Protein AF-A0A441YIJ5-F1 (afdb_monomer_lite)

Radius of gyration: 13.27 Å; chains: 1; bounding box: 20×38×37 Å

Secondary structure (DSSP, 8-state):
--------S-HHHHHHH-SEEEEEETTEEEEEEEHHHHHH-HHHHHHHS-PPPPP----------

Foldseek 3Di:
DDDDDDDDLQLQVVLVPDQWDFDDDPRDTPDTDGSVVLVVDPVSCQPRVVDDHDDDDPPPPPPPD

pLDDT: mean 83.94, std 14.08, range [42.84, 97.31]

Structure (mmCIF, N/CA/C/O backbone):
data_AF-A0A441YIJ5-F1
#
_entry.id   AF-A0A441YIJ5-F1
#
loop_
_atom_site.group_PDB
_atom_site.id
_atom_site.type_symbol
_atom_site.label_atom_id
_atom_site.label_alt_id
_atom_site.label_comp_id
_atom_site.label_asym_id
_atom_site.label_entity_id
_atom_site.label_seq_id
_atom_site.pdbx_PDB_ins_code
_atom_site.Cartn_x
_atom_site.Cartn_y
_atom_site.Cartn_z
_atom_site.occupancy
_atom_site.B_iso_or_equiv
_atom_site.auth_seq_id
_atom_site.auth_comp_id
_atom_site.auth_asym_id
_atom_site.auth_atom_id
_atom_site.pdbx_PDB_model_num
ATOM 1 N N . GLY A 1 1 ? -10.628 19.071 9.429 1.00 84.00 1 GLY A N 1
ATOM 2 C CA . GLY A 1 1 ? -9.552 18.116 9.765 1.00 84.00 1 GLY A CA 1
ATOM 3 C C . GLY A 1 1 ? -8.316 18.433 8.946 1.00 84.00 1 GLY A C 1
ATOM 4 O O . GLY A 1 1 ? -8.442 19.163 7.970 1.00 84.00 1 GLY A O 1
ATOM 5 N N . LEU A 1 2 ? -7.150 17.917 9.345 1.00 96.06 2 LEU A N 1
ATOM 6 C CA . LEU A 1 2 ? -5.884 18.051 8.612 1.00 96.06 2 LEU A CA 1
ATOM 7 C C . LEU A 1 2 ? -5.728 16.879 7.635 1.00 96.06 2 LEU A C 1
ATOM 9 O O . LEU A 1 2 ? -5.930 15.736 8.032 1.00 96.06 2 LEU A O 1
ATOM 13 N N . SER A 1 3 ? -5.363 17.162 6.385 1.00 95.88 3 SER A N 1
ATOM 14 C CA . SER A 1 3 ? -4.960 16.130 5.420 1.00 95.88 3 SER A CA 1
ATOM 15 C C . SER A 1 3 ? -3.446 15.970 5.449 1.00 95.88 3 SER A C 1
ATOM 17 O O . SER A 1 3 ? -2.726 16.968 5.494 1.00 95.88 3 SER A O 1
ATOM 19 N N . ILE A 1 4 ? -2.971 14.727 5.428 1.00 95.88 4 ILE A N 1
ATOM 20 C CA . ILE A 1 4 ? -1.547 14.396 5.498 1.00 95.88 4 ILE A CA 1
ATOM 21 C C . ILE A 1 4 ? -1.212 13.467 4.334 1.00 95.88 4 ILE A C 1
ATOM 23 O O . ILE A 1 4 ? -1.934 12.507 4.073 1.00 95.88 4 ILE A O 1
ATOM 27 N N . LEU A 1 5 ? -0.097 13.750 3.665 1.00 96.06 5 LEU A N 1
ATOM 28 C CA . LEU A 1 5 ? 0.549 12.842 2.728 1.00 96.06 5 LEU A CA 1
ATOM 29 C C . LEU A 1 5 ? 1.885 12.413 3.335 1.00 96.06 5 LEU A C 1
ATOM 31 O O . LEU A 1 5 ? 2.687 13.264 3.717 1.00 96.06 5 LEU A O 1
ATOM 35 N N . VAL A 1 6 ? 2.116 11.106 3.421 1.00 94.44 6 VAL A N 1
ATOM 36 C CA . VAL A 1 6 ? 3.369 10.530 3.921 1.00 94.44 6 VAL A CA 1
ATOM 37 C C . VAL A 1 6 ? 3.897 9.551 2.883 1.00 94.44 6 VAL A C 1
ATOM 39 O O . VAL A 1 6 ? 3.133 8.758 2.336 1.00 94.44 6 VAL A O 1
ATOM 42 N N . ALA A 1 7 ? 5.201 9.608 2.623 1.00 94.06 7 ALA A N 1
ATOM 43 C CA . ALA A 1 7 ? 5.911 8.623 1.822 1.00 94.06 7 ALA A CA 1
ATOM 44 C C . ALA A 1 7 ? 6.797 7.785 2.747 1.00 94.06 7 ALA A C 1
ATOM 46 O O . ALA A 1 7 ? 7.624 8.328 3.473 1.00 94.06 7 ALA A O 1
ATOM 47 N N . GLU A 1 8 ? 6.625 6.468 2.709 1.00 93.06 8 GLU A N 1
ATOM 48 C CA . GLU A 1 8 ? 7.303 5.522 3.593 1.00 93.06 8 GLU A CA 1
ATOM 49 C C . GLU A 1 8 ? 7.889 4.372 2.785 1.00 93.06 8 GLU A C 1
ATOM 51 O O . GLU A 1 8 ? 7.271 3.883 1.841 1.00 93.06 8 GLU A O 1
ATOM 56 N N . GLN A 1 9 ? 9.057 3.887 3.202 1.00 90.38 9 GLN A N 1
ATOM 57 C CA . GLN A 1 9 ? 9.624 2.651 2.654 1.00 90.38 9 GLN A CA 1
ATOM 58 C C . GLN A 1 9 ? 8.944 1.412 3.258 1.00 90.38 9 GLN A C 1
ATOM 60 O O . GLN A 1 9 ? 8.827 0.372 2.612 1.00 90.38 9 GLN A O 1
ATOM 65 N N . ASN A 1 10 ? 8.451 1.517 4.498 1.00 89.75 10 ASN A N 1
ATOM 66 C CA . ASN A 1 10 ? 7.734 0.430 5.153 1.00 89.75 10 ASN A CA 1
ATOM 67 C C . ASN A 1 10 ? 6.243 0.459 4.788 1.00 89.75 10 ASN A C 1
ATOM 69 O O . ASN A 1 10 ? 5.423 1.099 5.453 1.00 89.75 10 ASN A O 1
ATOM 73 N N . SER A 1 11 ? 5.896 -0.306 3.754 1.00 87.62 11 SER A N 1
ATOM 74 C CA . SER A 1 11 ? 4.523 -0.426 3.252 1.00 87.62 11 SER A CA 1
ATOM 75 C C . SER A 1 11 ? 3.531 -0.920 4.311 1.00 87.62 11 SER A C 1
ATOM 77 O O . SER A 1 11 ? 2.370 -0.521 4.286 1.00 87.62 11 SER A O 1
ATOM 79 N N . ALA A 1 12 ? 3.963 -1.735 5.280 1.00 88.00 12 ALA A N 1
ATOM 80 C CA . ALA A 1 12 ? 3.084 -2.235 6.337 1.00 88.00 12 ALA A CA 1
ATOM 81 C C . ALA A 1 12 ? 2.650 -1.144 7.312 1.00 88.00 12 ALA A C 1
ATOM 83 O O . ALA A 1 12 ? 1.473 -1.067 7.673 1.00 88.00 12 ALA A O 1
ATOM 84 N N . VAL A 1 13 ? 3.582 -0.277 7.706 1.00 90.56 13 VAL A N 1
ATOM 85 C CA . VAL A 1 13 ? 3.283 0.875 8.564 1.00 90.56 13 VAL A CA 1
ATOM 86 C C . VAL A 1 13 ? 2.434 1.886 7.802 1.00 90.56 13 VAL A C 1
ATOM 88 O O . VAL A 1 13 ? 1.392 2.296 8.311 1.00 90.56 13 VAL A O 1
ATOM 91 N N . ALA A 1 14 ? 2.830 2.225 6.572 1.00 91.69 14 ALA A N 1
ATOM 92 C CA . ALA A 1 14 ? 2.105 3.169 5.725 1.00 91.69 14 ALA A CA 1
ATOM 93 C C . ALA A 1 14 ? 0.654 2.736 5.537 1.00 91.69 14 ALA A C 1
ATOM 95 O O . ALA A 1 14 ? -0.278 3.483 5.842 1.00 91.69 14 ALA A O 1
ATOM 96 N N . LEU A 1 15 ? 0.466 1.475 5.130 1.00 90.81 15 LEU A N 1
ATOM 97 C CA . LEU A 1 15 ? -0.858 0.927 4.962 1.00 90.81 15 LEU A CA 1
ATOM 98 C C . LEU A 1 15 ? -1.592 0.975 6.285 1.00 90.81 15 LEU A C 1
ATOM 100 O O . LEU A 1 15 ? -2.689 1.487 6.261 1.00 90.81 15 LEU A O 1
ATOM 104 N N . LYS A 1 16 ? -1.050 0.531 7.431 1.00 91.81 16 LYS A N 1
ATOM 105 C CA . LYS A 1 16 ? -1.748 0.497 8.742 1.00 91.81 16 LYS A CA 1
ATOM 106 C C . LYS A 1 16 ? -2.462 1.799 9.137 1.00 91.81 16 LYS A C 1
ATOM 108 O O . LYS A 1 16 ? -3.531 1.697 9.730 1.00 91.81 16 LYS A O 1
ATOM 113 N N . TYR A 1 17 ? -1.931 2.969 8.794 1.00 93.38 17 TYR A N 1
ATOM 114 C CA . TYR A 1 17 ? -2.492 4.254 9.238 1.00 93.38 17 TYR A CA 1
ATOM 115 C C . TYR A 1 17 ? -3.173 5.076 8.143 1.00 93.38 17 TYR A C 1
ATOM 117 O O . TYR A 1 17 ? -3.942 5.974 8.469 1.00 93.38 17 TYR A O 1
ATOM 125 N N . ALA A 1 18 ? -2.909 4.792 6.869 1.00 95.94 18 ALA A N 1
ATOM 126 C CA . ALA A 1 18 ? -3.485 5.558 5.774 1.00 95.94 18 ALA A CA 1
ATOM 127 C C . ALA A 1 18 ? -4.952 5.184 5.493 1.00 95.94 18 ALA A C 1
ATOM 129 O O . ALA A 1 18 ? -5.366 4.040 5.697 1.00 95.94 18 ALA A O 1
ATOM 130 N N . ASP A 1 19 ? -5.712 6.135 4.946 1.00 96.81 19 ASP A N 1
ATOM 131 C CA . ASP A 1 19 ? -7.039 5.890 4.362 1.00 96.81 19 ASP A CA 1
ATOM 132 C C . ASP A 1 19 ? -6.923 5.344 2.928 1.00 96.81 19 ASP A C 1
ATOM 134 O O . ASP A 1 19 ? -7.608 4.396 2.533 1.00 96.81 19 ASP A O 1
ATOM 138 N N . ARG A 1 20 ? -6.004 5.922 2.146 1.00 96.56 20 ARG A N 1
ATOM 139 C CA . ARG A 1 20 ? -5.667 5.535 0.770 1.00 96.56 20 ARG A CA 1
ATOM 140 C C . ARG A 1 20 ? -4.165 5.355 0.631 1.00 96.56 20 ARG A C 1
ATOM 142 O O . ARG A 1 20 ? -3.402 6.035 1.311 1.00 96.56 20 ARG A O 1
ATOM 149 N N . ALA A 1 21 ? -3.749 4.476 -0.271 1.00 95.62 21 ALA A N 1
ATOM 150 C CA . ALA A 1 21 ? -2.340 4.273 -0.567 1.00 95.62 21 ALA A CA 1
ATOM 151 C C . ALA A 1 21 ? -2.101 4.079 -2.064 1.00 95.62 21 ALA A C 1
ATOM 153 O O . ALA A 1 21 ? -2.928 3.497 -2.769 1.00 95.62 21 ALA A O 1
ATOM 154 N N . THR A 1 22 ? -0.928 4.536 -2.492 1.00 94.38 22 THR A N 1
ATOM 155 C CA . THR A 1 22 ? -0.362 4.309 -3.819 1.00 94.38 22 THR A CA 1
ATOM 156 C C . THR A 1 22 ? 1.035 3.730 -3.638 1.00 94.38 22 THR A C 1
ATOM 158 O O . THR A 1 22 ? 1.823 4.271 -2.862 1.00 94.38 22 THR A O 1
ATOM 16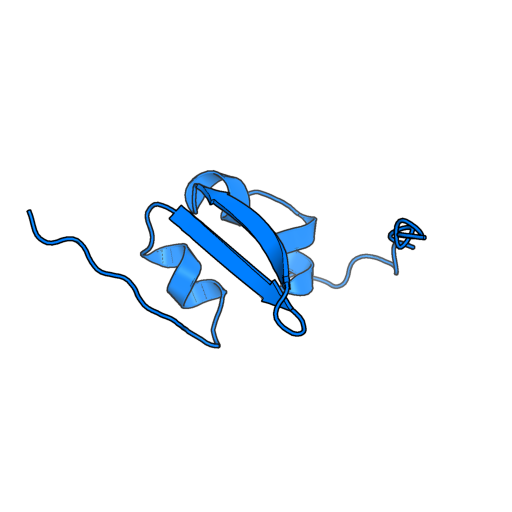1 N N . VAL A 1 23 ? 1.345 2.639 -4.336 1.00 89.81 23 VAL A N 1
ATOM 162 C CA . VAL A 1 23 ? 2.696 2.064 -4.367 1.00 89.81 23 VAL A CA 1
ATOM 163 C C . VAL A 1 23 ? 3.367 2.487 -5.661 1.00 89.81 23 VAL A C 1
ATOM 165 O O . VAL A 1 23 ? 2.797 2.331 -6.743 1.00 89.81 23 VAL A O 1
ATOM 168 N N . LEU A 1 24 ? 4.582 3.013 -5.534 1.00 91.12 24 LEU A N 1
ATOM 169 C CA . LEU A 1 24 ? 5.403 3.420 -6.663 1.00 91.12 24 LEU A CA 1
ATOM 170 C C . LEU A 1 24 ? 6.549 2.432 -6.862 1.00 91.12 24 LEU A C 1
ATOM 172 O O . LEU A 1 24 ? 7.297 2.151 -5.928 1.00 91.12 24 LEU A O 1
ATOM 176 N N . GLU A 1 25 ? 6.735 1.987 -8.099 1.00 86.81 25 GLU A N 1
ATOM 177 C CA . GLU A 1 25 ? 7.909 1.234 -8.531 1.00 86.81 25 GLU A CA 1
ATOM 178 C C . GLU A 1 25 ? 8.521 1.918 -9.745 1.00 86.81 25 GLU A C 1
ATOM 180 O O . GLU A 1 25 ? 7.838 2.194 -10.730 1.00 86.81 25 GLU A O 1
ATOM 185 N N . ASN A 1 26 ? 9.818 2.226 -9.671 1.00 91.88 26 ASN A N 1
ATOM 186 C CA . ASN A 1 26 ? 10.560 2.887 -10.752 1.00 91.88 26 ASN A CA 1
ATOM 187 C C . ASN A 1 26 ? 9.869 4.156 -11.296 1.00 91.88 26 ASN A C 1
ATOM 189 O O . ASN A 1 26 ? 9.934 4.449 -12.486 1.00 91.88 26 ASN A O 1
ATOM 193 N N . GLY A 1 27 ? 9.195 4.904 -10.417 1.00 92.12 27 GLY A N 1
ATOM 194 C CA . GLY A 1 27 ? 8.491 6.142 -10.764 1.00 92.12 27 GLY A CA 1
ATOM 195 C C . GLY A 1 27 ? 7.069 5.961 -11.306 1.00 92.12 27 GLY A C 1
ATOM 196 O O . GLY A 1 27 ? 6.436 6.958 -11.639 1.00 92.12 27 GLY A O 1
ATOM 197 N N . VAL A 1 28 ? 6.545 4.734 -11.365 1.00 92.06 28 VAL A N 1
ATOM 198 C CA . VAL A 1 28 ? 5.194 4.438 -11.866 1.00 92.06 28 VAL A CA 1
ATOM 199 C C . VAL A 1 28 ? 4.313 3.899 -10.743 1.00 92.06 28 VAL A C 1
ATOM 201 O O . VAL A 1 28 ? 4.766 3.113 -9.912 1.00 92.06 28 VAL A O 1
ATOM 204 N N . SER A 1 29 ? 3.044 4.316 -10.723 1.00 91.31 29 SER A N 1
ATOM 205 C CA . SER A 1 29 ? 2.031 3.728 -9.843 1.00 91.31 29 SER A CA 1
ATOM 206 C C . SER A 1 29 ? 1.708 2.314 -10.304 1.00 91.31 29 SER A C 1
ATOM 208 O O . SER A 1 29 ? 1.178 2.121 -11.397 1.00 91.31 29 SER A O 1
ATOM 210 N N . VAL A 1 30 ? 2.036 1.330 -9.472 1.00 88.75 30 VAL A N 1
ATOM 211 C CA . VAL A 1 30 ? 1.731 -0.084 -9.739 1.00 88.75 30 VAL A CA 1
ATOM 212 C C . VAL A 1 30 ? 0.495 -0.556 -8.979 1.00 88.75 30 VAL A C 1
ATOM 214 O O . VAL A 1 30 ? -0.136 -1.538 -9.364 1.00 88.75 30 VAL A O 1
ATOM 217 N N . LEU A 1 31 ? 0.120 0.154 -7.911 1.00 88.44 31 LEU A N 1
ATOM 218 C CA . LEU A 1 31 ? -1.033 -0.145 -7.068 1.00 88.44 31 LEU A CA 1
ATOM 219 C C . LEU A 1 31 ? -1.632 1.140 -6.518 1.00 88.44 31 LEU A C 1
ATOM 221 O O . LEU A 1 31 ? -0.907 1.992 -6.013 1.00 88.44 31 LEU A O 1
ATOM 225 N N . GLU A 1 32 ? -2.958 1.221 -6.514 1.00 93.00 32 GLU A N 1
ATOM 226 C CA . GLU A 1 32 ? -3.701 2.300 -5.874 1.00 93.00 32 GLU A CA 1
ATOM 227 C C . GLU A 1 32 ? -5.018 1.770 -5.295 1.00 93.00 32 GLU A C 1
ATOM 229 O O . GLU A 1 32 ? -5.660 0.895 -5.879 1.00 93.00 32 GLU A O 1
ATOM 234 N N . GLY A 1 33 ? -5.435 2.292 -4.141 1.00 95.00 33 GLY A N 1
ATOM 235 C CA . GLY A 1 33 ? -6.741 1.973 -3.572 1.00 95.00 33 GLY A CA 1
ATOM 236 C C . GLY A 1 33 ? -6.916 2.440 -2.133 1.00 95.00 33 GLY A C 1
ATOM 237 O O . GLY A 1 33 ? -6.095 3.184 -1.589 1.00 95.00 33 GLY A O 1
ATOM 238 N N . SER A 1 34 ? -8.002 1.987 -1.501 1.00 97.31 34 SER A N 1
ATOM 239 C CA . SER A 1 34 ? -8.154 2.147 -0.056 1.00 97.31 34 SER A CA 1
ATOM 240 C C . SER A 1 34 ? -7.115 1.280 0.658 1.00 97.31 34 SER A C 1
ATOM 242 O O . SER A 1 34 ? -6.838 0.146 0.254 1.00 97.31 34 SER A O 1
ATOM 244 N N . ALA A 1 35 ? -6.532 1.785 1.743 1.00 94.56 35 ALA A N 1
ATOM 245 C CA . ALA A 1 35 ? -5.574 0.989 2.504 1.00 94.56 35 ALA A CA 1
ATOM 246 C C . ALA A 1 35 ? -6.240 -0.258 3.113 1.00 94.56 35 ALA A C 1
ATOM 248 O O . ALA A 1 35 ? -5.582 -1.273 3.337 1.00 94.56 35 ALA A O 1
ATOM 249 N N . ALA A 1 36 ? -7.547 -0.201 3.396 1.00 95.12 36 ALA A N 1
ATOM 250 C CA . ALA A 1 36 ? -8.322 -1.344 3.872 1.00 95.12 36 ALA A CA 1
ATOM 251 C C . ALA A 1 36 ? -8.325 -2.489 2.850 1.00 95.12 36 ALA A C 1
ATOM 253 O O . ALA A 1 36 ? -7.925 -3.601 3.196 1.00 95.12 36 ALA A O 1
ATOM 254 N N . ASP A 1 37 ? -8.669 -2.200 1.595 1.00 94.62 37 ASP A N 1
ATOM 255 C CA . ASP A 1 37 ? -8.743 -3.207 0.533 1.00 94.62 37 ASP A CA 1
ATOM 256 C C . ASP A 1 37 ? -7.354 -3.758 0.194 1.00 94.62 37 ASP A C 1
ATOM 258 O O . ASP A 1 37 ? -7.153 -4.972 0.108 1.00 94.62 37 ASP A O 1
ATOM 262 N N . LEU A 1 38 ? -6.357 -2.872 0.083 1.00 92.56 38 LEU A N 1
ATOM 263 C CA . LEU A 1 3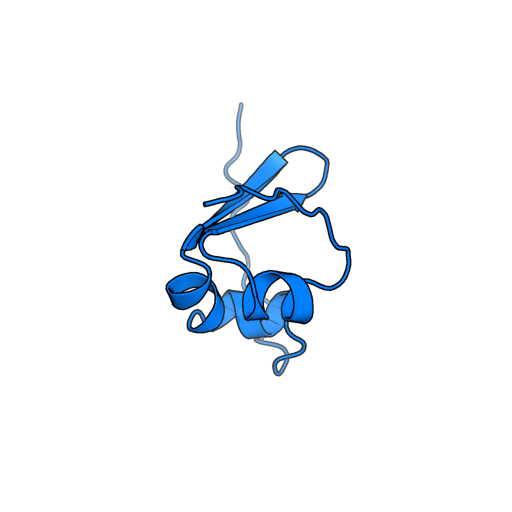8 ? -4.980 -3.262 -0.225 1.00 92.56 38 LEU A CA 1
ATOM 264 C C . LEU A 1 38 ? -4.389 -4.187 0.848 1.00 92.56 38 LEU A C 1
ATOM 266 O O . LEU A 1 38 ? -3.704 -5.148 0.512 1.00 92.56 38 LEU A O 1
ATOM 270 N N . ARG A 1 39 ? -4.697 -3.970 2.134 1.00 91.06 39 ARG A N 1
ATOM 271 C CA . ARG A 1 39 ? -4.244 -4.860 3.218 1.00 91.06 39 ARG A CA 1
ATOM 272 C C . AR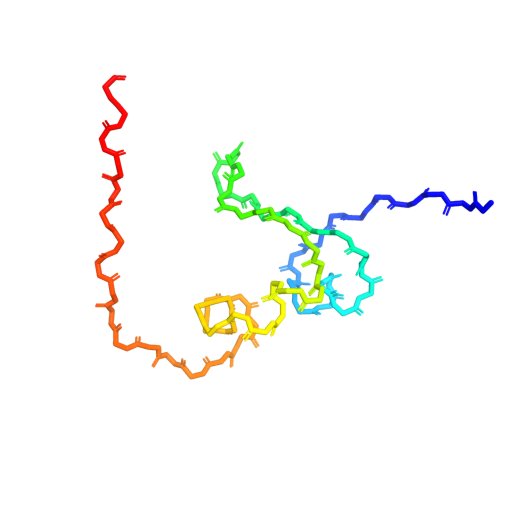G A 1 39 ? -4.895 -6.239 3.192 1.00 91.06 39 ARG A C 1
ATOM 274 O O . ARG A 1 39 ? -4.362 -7.143 3.829 1.00 91.06 39 ARG A O 1
AT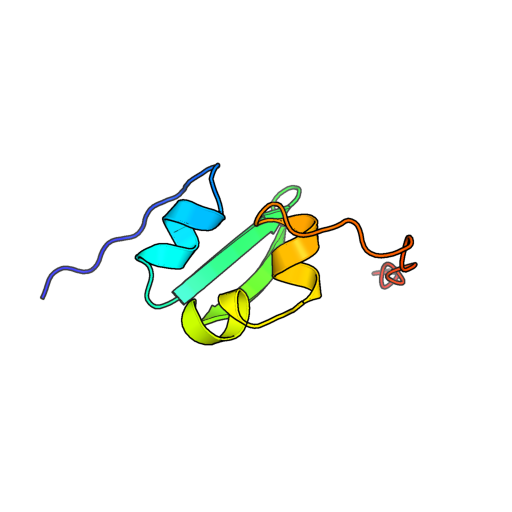OM 281 N N . GLN A 1 40 ? -6.039 -6.428 2.534 1.00 91.38 40 GLN A N 1
ATOM 282 C CA . GLN A 1 40 ? -6.706 -7.734 2.471 1.00 91.38 40 GLN A CA 1
ATOM 283 C C . GLN A 1 40 ? -6.203 -8.604 1.319 1.00 91.38 40 GLN A C 1
ATOM 285 O O . GLN A 1 40 ? -6.209 -9.831 1.446 1.00 91.38 40 GLN A O 1
ATOM 290 N N . ARG A 1 41 ? -5.703 -7.975 0.254 1.00 89.31 41 ARG A N 1
ATOM 291 C CA . ARG A 1 41 ? -5.168 -8.626 -0.940 1.00 89.31 41 ARG A CA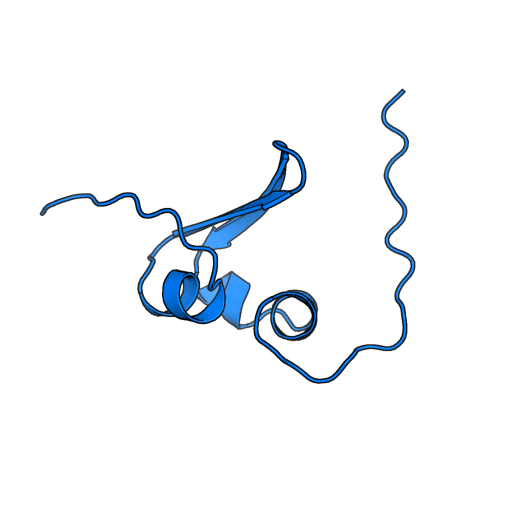 1
ATOM 292 C C . ARG A 1 41 ? -3.965 -9.533 -0.645 1.00 89.31 41 ARG A C 1
ATOM 294 O O . ARG A 1 41 ? -2.995 -9.131 -0.004 1.00 89.31 41 ARG A O 1
ATOM 301 N N . THR A 1 42 ? -4.032 -10.773 -1.126 1.00 86.44 42 THR A N 1
ATOM 302 C CA . THR A 1 42 ? -3.013 -11.807 -0.872 1.00 86.44 42 THR A CA 1
ATOM 303 C C . THR A 1 42 ? -1.673 -11.493 -1.534 1.00 86.44 42 THR A C 1
ATOM 305 O O . THR A 1 42 ? -0.635 -11.654 -0.901 1.00 86.44 42 THR A O 1
ATOM 308 N N . ASP A 1 43 ? -1.689 -10.999 -2.771 1.00 85.50 43 ASP A N 1
ATOM 309 C CA . ASP A 1 43 ? -0.489 -10.560 -3.490 1.00 85.50 43 ASP A CA 1
ATOM 310 C C . ASP A 1 43 ? 0.221 -9.420 -2.742 1.00 85.50 43 ASP A C 1
ATOM 312 O O . ASP A 1 43 ? 1.419 -9.506 -2.483 1.00 85.50 43 ASP A O 1
ATOM 316 N N . ILE A 1 44 ? -0.520 -8.413 -2.270 1.00 87.06 44 ILE A N 1
ATOM 317 C CA . ILE A 1 44 ? 0.047 -7.307 -1.481 1.00 87.06 44 ILE A CA 1
ATOM 318 C C . ILE A 1 44 ? 0.722 -7.802 -0.213 1.00 87.06 44 ILE A C 1
ATOM 320 O O . ILE A 1 44 ? 1.833 -7.378 0.115 1.00 87.06 44 ILE A O 1
ATOM 324 N N . LYS A 1 45 ? 0.056 -8.713 0.502 1.00 87.19 45 LYS A N 1
ATOM 325 C CA . LYS A 1 45 ? 0.609 -9.285 1.726 1.00 87.19 45 LYS A CA 1
ATOM 326 C C . LYS A 1 45 ? 1.956 -9.942 1.461 1.00 87.19 45 LYS A C 1
ATOM 328 O O . LYS A 1 45 ? 2.903 -9.696 2.200 1.00 87.19 45 LYS A O 1
ATOM 333 N N . THR A 1 46 ? 2.040 -10.733 0.400 1.00 85.25 46 THR A N 1
ATOM 334 C CA . THR A 1 46 ? 3.253 -11.451 0.015 1.00 85.25 46 THR A CA 1
ATOM 335 C C . THR A 1 46 ? 4.375 -10.517 -0.436 1.00 85.25 46 THR A C 1
ATOM 337 O O . THR A 1 46 ? 5.495 -10.668 0.041 1.00 85.25 46 THR A O 1
ATOM 340 N N . TYR A 1 47 ? 4.103 -9.549 -1.313 1.00 82.88 47 TYR A N 1
ATOM 341 C CA . TYR A 1 47 ? 5.162 -8.727 -1.913 1.00 82.88 47 TYR A CA 1
ATOM 342 C C . TYR A 1 47 ? 5.594 -7.536 -1.049 1.00 82.88 47 TYR A C 1
ATOM 344 O O . TYR A 1 47 ? 6.759 -7.152 -1.096 1.00 82.88 47 TYR A O 1
ATOM 352 N N . TYR A 1 48 ? 4.694 -6.975 -0.232 1.00 82.81 48 TYR A N 1
ATOM 353 C CA . TYR A 1 48 ? 4.945 -5.704 0.465 1.00 82.81 48 TYR A CA 1
ATOM 354 C C . TYR A 1 48 ? 4.775 -5.765 1.988 1.00 82.81 48 TYR A C 1
ATOM 356 O O . TYR A 1 48 ? 5.251 -4.867 2.682 1.00 82.81 48 TYR A O 1
ATOM 364 N N . LEU A 1 49 ? 4.109 -6.793 2.536 1.00 85.31 49 LEU A N 1
ATOM 365 C CA . LEU A 1 49 ? 3.807 -6.889 3.978 1.00 85.31 49 LEU A CA 1
ATOM 366 C C . LEU A 1 49 ? 4.473 -8.078 4.685 1.00 85.31 49 LEU A C 1
ATOM 368 O O . LEU A 1 49 ? 4.115 -8.384 5.821 1.00 85.31 49 LEU A O 1
ATOM 372 N N . GLY A 1 50 ? 5.429 -8.751 4.040 1.00 78.56 50 GLY A N 1
ATOM 373 C CA . GLY A 1 50 ? 6.165 -9.865 4.648 1.00 78.56 50 GLY A CA 1
ATOM 374 C C . GLY A 1 50 ? 5.350 -11.154 4.806 1.00 78.56 50 GLY A C 1
ATOM 375 O O . GLY A 1 50 ? 5.647 -11.966 5.680 1.00 78.56 50 GLY A O 1
ATOM 376 N N . GLY A 1 51 ? 4.307 -11.341 3.992 1.00 75.56 51 GLY A N 1
ATOM 377 C CA . GLY A 1 51 ? 3.574 -12.601 3.885 1.00 75.56 51 GLY A CA 1
ATOM 378 C C . GLY A 1 51 ? 4.438 -13.729 3.316 1.00 75.56 51 GLY A C 1
ATOM 379 O O . GLY A 1 51 ? 5.501 -13.494 2.742 1.00 75.56 51 GLY A O 1
ATOM 380 N N . ALA A 1 52 ? 3.974 -14.973 3.463 1.00 74.00 52 ALA A N 1
ATOM 381 C CA . ALA A 1 52 ? 4.675 -16.121 2.899 1.00 74.00 52 ALA A CA 1
ATOM 382 C C . ALA A 1 52 ? 4.861 -15.948 1.375 1.00 74.00 52 ALA A C 1
ATOM 384 O O . ALA A 1 52 ? 3.932 -15.466 0.710 1.00 74.00 52 ALA A O 1
ATOM 385 N N . PRO A 1 53 ? 6.022 -16.341 0.812 1.00 64.12 53 PRO A N 1
ATOM 386 C CA . PRO A 1 53 ? 6.245 -16.291 -0.624 1.00 64.12 53 PRO A CA 1
ATOM 387 C C . PRO A 1 53 ? 5.159 -17.093 -1.339 1.00 64.12 53 PRO A C 1
ATOM 389 O O . PRO A 1 53 ? 4.988 -18.286 -1.084 1.00 64.12 53 PRO A O 1
ATOM 392 N N . LEU A 1 54 ? 4.426 -16.445 -2.240 1.00 65.94 54 LEU A N 1
ATOM 393 C CA . LEU A 1 54 ? 3.648 -17.172 -3.231 1.00 65.94 54 LEU A CA 1
ATOM 394 C C . LEU A 1 54 ? 4.639 -17.796 -4.224 1.00 65.94 54 LEU A C 1
ATOM 396 O O . LEU A 1 54 ? 5.678 -17.184 -4.502 1.00 65.94 54 LEU A O 1
ATOM 400 N N . PRO A 1 55 ? 4.350 -18.992 -4.773 1.00 70.88 55 PRO A N 1
ATOM 401 C CA . PRO A 1 55 ? 5.115 -19.495 -5.907 1.00 70.88 55 PRO A CA 1
ATOM 402 C C . PRO A 1 55 ? 5.160 -18.406 -6.990 1.00 70.88 55 PRO A C 1
ATOM 404 O O . PRO A 1 55 ? 4.160 -17.702 -7.157 1.00 70.88 55 PRO A O 1
ATOM 407 N N . PRO A 1 56 ? 6.297 -18.221 -7.686 1.00 60.59 56 PRO A N 1
ATOM 408 C CA . PRO A 1 56 ? 6.482 -17.107 -8.606 1.00 60.59 56 PRO A CA 1
ATOM 409 C C . PRO A 1 56 ? 5.357 -17.079 -9.641 1.00 60.59 56 PRO A C 1
ATOM 411 O O . PRO A 1 56 ? 5.278 -17.936 -10.521 1.00 60.59 56 PRO A O 1
ATOM 414 N N . GLN A 1 57 ? 4.469 -16.095 -9.515 1.00 59.31 57 GLN A N 1
ATOM 415 C CA . GLN A 1 57 ? 3.451 -15.813 -10.513 1.00 59.31 57 GLN A CA 1
ATOM 416 C C . GLN A 1 57 ? 4.101 -14.943 -11.587 1.00 59.31 57 GLN A C 1
ATOM 418 O O . GLN A 1 57 ? 4.654 -13.883 -11.294 1.00 59.31 57 GLN A O 1
ATOM 423 N N . HIS A 1 58 ? 4.072 -15.409 -12.836 1.00 59.69 58 HIS A N 1
ATOM 424 C CA . HIS A 1 58 ? 4.391 -14.565 -13.979 1.00 59.69 58 HIS A CA 1
ATOM 425 C C . HIS A 1 58 ? 3.282 -13.517 -14.086 1.00 59.69 58 HIS A C 1
ATOM 427 O O . HIS A 1 58 ? 2.212 -13.801 -14.617 1.00 59.69 58 HIS A O 1
ATOM 433 N N . PHE A 1 59 ? 3.523 -12.316 -13.564 1.00 57.16 59 PHE A N 1
ATOM 434 C CA . PHE A 1 59 ? 2.732 -11.158 -13.954 1.00 57.16 59 PHE A CA 1
ATOM 435 C C . PHE A 1 59 ? 3.131 -10.834 -15.394 1.00 57.16 59 PHE A C 1
ATOM 437 O O . PHE A 1 59 ? 4.298 -10.487 -15.616 1.00 57.16 59 PHE A O 1
ATOM 444 N N . PRO A 1 60 ? 2.243 -11.004 -16.392 1.00 52.66 60 PRO A N 1
ATOM 445 C CA . PRO A 1 60 ? 2.547 -10.525 -17.726 1.00 52.66 60 PRO A CA 1
ATOM 446 C C . PRO A 1 60 ? 2.814 -9.028 -17.603 1.00 52.66 60 PRO A C 1
ATOM 448 O O . PRO A 1 60 ? 1.938 -8.261 -17.209 1.00 52.66 60 PRO A O 1
ATOM 451 N N . LYS A 1 61 ? 4.054 -8.618 -17.886 1.00 55.41 61 LYS A N 1
ATOM 452 C CA . LYS A 1 61 ? 4.340 -7.211 -18.132 1.00 55.41 61 LYS A CA 1
ATOM 453 C C . LYS A 1 61 ? 3.565 -6.874 -19.390 1.00 55.41 61 LYS A C 1
ATOM 455 O O . LYS A 1 61 ? 3.910 -7.374 -20.459 1.00 55.41 61 LYS A O 1
ATOM 460 N N . GLU A 1 62 ? 2.488 -6.114 -19.247 1.00 63.22 62 GLU A N 1
ATOM 461 C CA . GLU A 1 62 ? 1.804 -5.535 -20.391 1.00 63.22 62 GLU A CA 1
ATOM 462 C C . GLU A 1 62 ? 2.873 -4.813 -21.219 1.00 63.22 62 GLU A C 1
ATOM 464 O O . GLU A 1 62 ? 3.566 -3.917 -20.731 1.00 63.22 62 GLU A O 1
ATOM 469 N N . THR A 1 63 ? 3.110 -5.311 -22.433 1.00 58.53 63 THR A N 1
ATOM 470 C CA . THR A 1 63 ? 3.967 -4.656 -23.413 1.00 58.53 63 THR A CA 1
ATOM 471 C C . THR A 1 63 ? 3.285 -3.345 -23.776 1.00 58.53 63 THR A C 1
ATOM 473 O O . THR A 1 63 ? 2.415 -3.313 -24.640 1.00 58.53 63 THR A O 1
ATOM 476 N N . ALA A 1 64 ? 3.654 -2.270 -23.086 1.00 46.12 64 ALA A N 1
ATOM 477 C CA . ALA A 1 64 ? 3.419 -0.930 -23.586 1.00 46.12 64 ALA A CA 1
ATOM 478 C C . ALA A 1 64 ? 4.421 -0.696 -24.724 1.00 46.12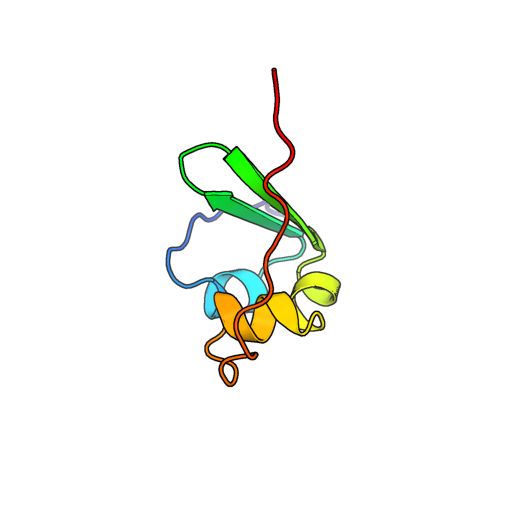 64 ALA A C 1
ATOM 480 O O . ALA A 1 64 ? 5.628 -0.582 -24.493 1.00 46.12 64 ALA A O 1
ATOM 481 N N . ALA A 1 65 ? 3.886 -0.770 -25.943 1.00 42.84 65 ALA A N 1
ATOM 482 C CA . ALA A 1 65 ? 4.489 -0.281 -27.175 1.00 42.84 65 ALA A CA 1
ATOM 483 C C . ALA A 1 65 ? 4.643 1.248 -27.155 1.00 42.84 65 ALA A C 1
ATOM 485 O O . ALA A 1 65 ? 3.878 1.909 -26.414 1.00 42.84 65 ALA A O 1
#

Sequence (65 aa):
GLSILVAEQNSAVALKYADRATVLENGVSVLEGSAADLRQRTDIKTYYLGGAPLPPQHFPKETAA